Protein AF-A0A3N6RVX0-F1 (afdb_monomer_lite)

pLDDT: mean 86.29, std 15.51, range [36.69, 97.56]

Secondary structure (DSSP, 8-state):
---------PPPPEEEEEEETTTTEEEEEEESSHHHHHHT-S-TTPEEEEEEE-SS--EEEEEEEEETTS-EEEEEEEEEES-HHHHHHHHHHH-EEEEETTEEEEEEEEEEE----

Sequence (117 aa):
MANANSNTLAHPKFIWRFHSPRTNQRITIIASTEAEARSRLSNPAYLFSARIRITEGVYQVLAHLHLSGGEGCSFLLPDLFADHQQAEHLASAAAFNFSFLGHTGKVTCEVVEVCHA

InterPro domains:
  IPR061311 Bacteriophage P4, Ash protein, Icd-like domain [NF033153] (14-53)

Radius of gyration: 18.56 Å; chains: 1; bounding box: 58×31×49 Å

Structure (mmCIF, N/CA/C/O backbone):
data_AF-A0A3N6RVX0-F1
#
_entry.id   AF-A0A3N6RVX0-F1
#
loop_
_atom_site.group_PDB
_atom_site.id
_atom_site.type_symbol
_atom_site.label_atom_id
_atom_site.label_alt_id
_atom_site.label_comp_id
_atom_site.label_asym_id
_atom_site.label_entity_id
_atom_site.label_seq_id
_atom_site.pdbx_PDB_ins_code
_atom_site.Cartn_x
_atom_site.Cartn_y
_atom_site.Cartn_z
_atom_site.occupancy
_atom_site.B_iso_or_equiv
_atom_site.auth_seq_id
_atom_site.auth_comp_id
_atom_site.auth_asym_id
_atom_site.auth_atom_id
_atom_site.pdbx_PDB_model_num
ATOM 1 N N . MET A 1 1 ? -36.137 -18.862 27.370 1.00 37.00 1 MET A N 1
ATOM 2 C CA . MET A 1 1 ? -35.019 -19.644 26.804 1.00 37.00 1 MET A CA 1
ATOM 3 C C . MET A 1 1 ? -34.234 -18.716 25.903 1.00 37.00 1 MET A C 1
ATOM 5 O O . MET A 1 1 ? -34.796 -18.200 24.948 1.00 37.00 1 MET A O 1
ATOM 9 N N . ALA A 1 2 ? -33.004 -18.400 26.296 1.00 39.25 2 ALA A N 1
ATOM 10 C CA . ALA A 1 2 ? -32.101 -17.567 25.517 1.00 39.25 2 ALA A CA 1
ATOM 11 C C . ALA A 1 2 ? -31.550 -18.370 24.333 1.00 39.25 2 ALA A C 1
ATOM 13 O O . ALA A 1 2 ? -31.208 -19.537 24.512 1.00 39.25 2 ALA A O 1
ATOM 14 N N . ASN A 1 3 ? -31.386 -17.737 23.172 1.00 36.69 3 ASN A N 1
ATOM 15 C CA . ASN A 1 3 ? -30.168 -17.973 22.410 1.00 36.69 3 ASN A CA 1
ATOM 16 C C . ASN A 1 3 ? -29.762 -16.707 21.657 1.00 36.69 3 ASN A C 1
ATOM 18 O O . ASN A 1 3 ? -30.466 -16.214 20.777 1.00 36.69 3 ASN A O 1
ATOM 22 N N . ALA A 1 4 ? -28.646 -16.149 22.112 1.00 41.47 4 ALA A N 1
ATOM 23 C CA . ALA A 1 4 ? -28.030 -14.944 21.613 1.00 41.47 4 ALA A CA 1
ATOM 24 C C . ALA A 1 4 ? -27.275 -15.265 20.320 1.00 41.47 4 ALA A C 1
ATOM 26 O O . ALA A 1 4 ? -26.179 -15.811 20.367 1.00 41.47 4 ALA A O 1
ATOM 27 N N . ASN A 1 5 ? -27.817 -14.861 19.173 1.00 38.66 5 ASN A N 1
ATOM 28 C CA . ASN A 1 5 ? -27.002 -14.654 17.977 1.00 38.66 5 ASN A CA 1
ATOM 29 C C . ASN A 1 5 ? -26.512 -13.205 17.986 1.00 38.66 5 ASN A C 1
ATOM 31 O O . ASN A 1 5 ? -26.844 -12.399 17.118 1.00 38.66 5 ASN A O 1
ATOM 35 N N . SER A 1 6 ? -25.732 -12.859 19.011 1.00 42.12 6 SER A N 1
ATOM 36 C CA . SER A 1 6 ? -24.786 -11.752 18.918 1.00 42.12 6 SER A CA 1
ATOM 37 C C . SER A 1 6 ? -23.759 -12.169 17.879 1.00 42.12 6 SER A C 1
ATOM 39 O O . SER A 1 6 ? -22.754 -12.798 18.203 1.00 42.12 6 SER A O 1
ATOM 41 N N . ASN A 1 7 ? -24.088 -11.867 16.620 1.00 41.31 7 ASN A N 1
ATOM 42 C CA . ASN A 1 7 ? -23.158 -11.788 15.509 1.00 41.31 7 ASN A CA 1
ATOM 43 C C . ASN A 1 7 ? -21.904 -11.137 16.084 1.00 41.31 7 ASN A C 1
ATOM 45 O O . ASN A 1 7 ? -21.981 -9.999 16.553 1.00 41.31 7 ASN A O 1
ATOM 49 N N . THR A 1 8 ? -20.818 -11.900 16.193 1.00 42.25 8 THR A N 1
ATOM 50 C CA . THR A 1 8 ? -19.530 -11.419 16.681 1.00 42.25 8 THR A CA 1
ATOM 51 C C . THR A 1 8 ? -19.227 -10.163 15.893 1.00 42.25 8 THR A C 1
ATOM 53 O O . THR A 1 8 ? -18.905 -10.247 14.709 1.00 42.25 8 THR A O 1
ATOM 56 N N . LEU A 1 9 ? -19.442 -9.005 16.518 1.00 43.47 9 LEU A N 1
ATOM 57 C CA . LEU A 1 9 ? -19.173 -7.709 15.931 1.00 43.47 9 LEU A CA 1
ATOM 58 C C . LEU A 1 9 ? -17.655 -7.704 15.766 1.00 43.47 9 LEU A C 1
ATOM 60 O O . LEU A 1 9 ? -16.925 -7.429 16.720 1.00 43.47 9 LEU A O 1
ATOM 64 N N . ALA A 1 10 ? -17.176 -8.166 14.609 1.00 60.03 10 ALA A N 1
ATOM 65 C CA . ALA A 1 10 ? -15.773 -8.110 14.260 1.00 60.03 10 ALA A CA 1
ATOM 66 C C . ALA A 1 10 ? -15.389 -6.652 14.479 1.00 60.03 10 ALA A C 1
ATOM 68 O O . ALA A 1 10 ? -16.011 -5.753 13.906 1.00 60.03 10 ALA A O 1
ATOM 69 N N . HIS A 1 11 ? -14.486 -6.414 15.430 1.00 58.41 11 HIS A N 1
ATOM 70 C CA . HIS A 1 11 ? -14.110 -5.059 15.794 1.00 58.41 11 HIS A CA 1
ATOM 71 C C . HIS A 1 11 ? -13.735 -4.326 14.503 1.00 58.41 11 HIS A C 1
ATOM 73 O O . HIS A 1 11 ? -13.069 -4.929 13.653 1.00 58.41 11 HIS A O 1
ATOM 79 N N . PRO A 1 12 ? -14.191 -3.076 14.305 1.00 67.00 12 PRO A N 1
ATOM 80 C CA . PRO A 1 12 ? -13.887 -2.365 13.077 1.00 67.00 12 PRO A CA 1
ATOM 81 C C . PRO A 1 12 ? -12.366 -2.336 12.902 1.00 67.00 12 PRO A C 1
ATOM 83 O O . PRO A 1 12 ? -11.649 -1.835 13.769 1.00 67.00 12 PRO A O 1
ATOM 86 N N . LYS A 1 13 ? -11.875 -2.916 11.803 1.00 84.88 13 LYS A N 1
ATOM 87 C CA . LYS A 1 13 ? -10.459 -2.854 11.443 1.00 84.88 13 LYS A CA 1
ATOM 88 C C . LYS A 1 13 ? -10.177 -1.456 10.871 1.00 84.88 13 LYS A C 1
ATOM 90 O O . LYS A 1 13 ? -11.012 -0.853 10.190 1.00 84.88 13 LYS A O 1
ATOM 95 N N . PHE A 1 14 ? -8.997 -0.926 11.161 1.00 93.19 14 PHE A N 1
ATOM 96 C CA . PHE A 1 14 ? -8.527 0.354 10.639 1.00 93.19 14 PHE A CA 1
ATOM 97 C C . PHE A 1 14 ? -7.190 0.164 9.938 1.00 93.19 14 PHE A C 1
ATOM 99 O O . PHE A 1 14 ? -6.386 -0.668 10.359 1.00 93.19 14 PHE A O 1
ATOM 106 N N . ILE A 1 15 ? -6.927 0.996 8.934 1.00 94.25 15 ILE A N 1
ATOM 107 C CA . ILE A 1 15 ? -5.572 1.228 8.438 1.00 94.25 15 ILE A CA 1
ATOM 108 C C . ILE A 1 15 ? -4.944 2.294 9.340 1.00 94.25 15 ILE A C 1
ATOM 110 O O . ILE A 1 15 ? -5.377 3.452 9.373 1.00 94.25 15 ILE A O 1
ATOM 114 N N . TRP A 1 16 ? -3.924 1.893 10.087 1.00 94.94 16 TRP A N 1
ATOM 115 C CA . TRP A 1 16 ? -3.092 2.758 10.911 1.00 94.94 16 TRP A CA 1
ATOM 116 C C . TRP A 1 16 ? -1.853 3.144 10.124 1.00 94.94 16 TRP A C 1
ATOM 118 O O . TRP A 1 16 ? -1.029 2.291 9.797 1.00 94.94 16 TRP A O 1
ATOM 128 N N . ARG A 1 17 ? -1.717 4.432 9.816 1.00 94.88 17 ARG A N 1
ATOM 129 C CA . ARG A 1 17 ? -0.555 4.965 9.111 1.00 94.88 17 ARG A CA 1
ATOM 130 C C . ARG A 1 17 ? 0.401 5.605 10.098 1.00 94.88 17 ARG A C 1
ATOM 132 O O . ARG A 1 17 ? 0.014 6.495 10.862 1.00 94.88 17 ARG A O 1
ATOM 139 N N . PHE A 1 18 ? 1.662 5.215 10.002 1.00 94.31 18 PHE A N 1
ATOM 140 C CA . PHE A 1 18 ? 2.754 5.819 10.742 1.00 94.31 18 PHE A CA 1
ATOM 141 C C . PHE A 1 18 ? 3.832 6.345 9.799 1.00 94.31 18 PHE A C 1
ATOM 143 O O . PHE A 1 18 ? 3.985 5.877 8.671 1.00 94.31 18 PHE A O 1
ATOM 150 N N . HIS A 1 19 ? 4.593 7.322 10.274 1.00 92.62 19 HIS A N 1
ATOM 151 C CA . HIS A 1 19 ? 5.646 7.983 9.518 1.00 92.62 19 HIS A CA 1
ATOM 152 C C . HIS A 1 19 ? 6.939 8.030 10.337 1.00 92.62 19 HIS A C 1
ATOM 154 O O . HIS A 1 19 ? 6.942 8.417 11.506 1.00 92.62 19 HIS A O 1
ATOM 160 N N . SER A 1 20 ? 8.050 7.639 9.713 1.00 90.31 20 SER A N 1
ATOM 161 C CA . SER A 1 20 ? 9.391 7.826 10.262 1.00 90.31 20 SER A CA 1
ATOM 162 C C . SER A 1 20 ? 9.982 9.158 9.794 1.00 90.31 20 SER A C 1
ATOM 164 O O . SER A 1 20 ? 10.358 9.269 8.623 1.00 90.31 20 SER A O 1
ATOM 166 N N . PRO A 1 21 ? 10.142 10.157 10.682 1.00 85.50 21 PRO A N 1
ATOM 167 C CA . PRO A 1 21 ? 10.717 11.450 10.305 1.00 85.50 21 PRO A CA 1
ATOM 168 C C . PRO A 1 21 ? 12.192 11.339 9.896 1.00 85.50 21 PRO A C 1
ATOM 170 O O . PRO A 1 21 ? 12.698 12.185 9.171 1.00 85.50 21 PRO A O 1
ATOM 173 N N . ARG A 1 22 ? 12.890 10.279 10.329 1.00 86.12 22 ARG A N 1
ATOM 174 C CA . ARG A 1 22 ? 14.309 10.058 10.009 1.00 86.12 22 ARG A CA 1
ATOM 175 C C . ARG A 1 22 ? 14.547 9.552 8.590 1.00 86.12 22 ARG A C 1
ATOM 177 O O . ARG A 1 22 ? 15.566 9.872 8.001 1.00 86.12 22 ARG A O 1
ATOM 184 N N . THR A 1 23 ? 13.640 8.732 8.066 1.00 86.94 23 THR A N 1
ATOM 185 C CA . THR A 1 23 ? 13.812 8.061 6.759 1.00 86.94 23 THR A CA 1
ATOM 186 C C . THR A 1 23 ? 12.841 8.571 5.703 1.00 86.94 23 THR A C 1
ATOM 188 O O . THR A 1 23 ? 12.875 8.127 4.562 1.00 86.94 23 THR A O 1
ATOM 191 N N . ASN A 1 24 ? 11.936 9.466 6.094 1.00 85.31 24 ASN A N 1
ATOM 192 C CA . ASN A 1 24 ? 10.782 9.875 5.309 1.00 85.31 24 ASN A CA 1
ATOM 193 C C . ASN A 1 24 ? 9.864 8.722 4.850 1.00 85.31 24 ASN A C 1
ATOM 195 O O . ASN A 1 24 ? 9.038 8.895 3.958 1.00 85.31 24 ASN A O 1
ATOM 199 N N . GLN A 1 25 ? 9.985 7.541 5.465 1.00 86.75 25 GLN A N 1
ATOM 200 C CA . GLN A 1 25 ? 9.171 6.377 5.128 1.00 86.75 25 GLN A CA 1
ATOM 20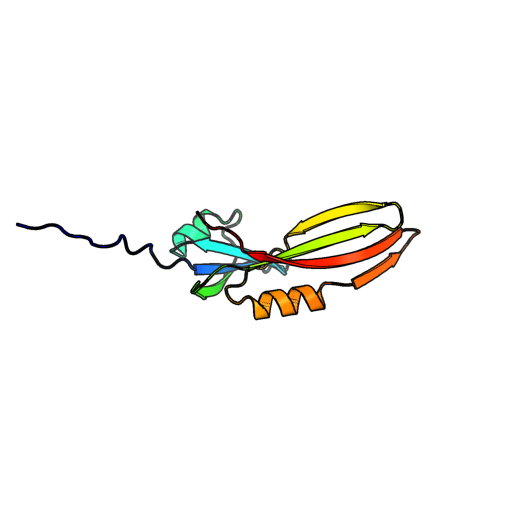1 C C . GLN A 1 25 ? 7.808 6.435 5.814 1.00 86.75 25 GLN A C 1
ATOM 203 O O . GLN A 1 25 ? 7.654 6.973 6.922 1.00 86.75 25 GLN A O 1
ATOM 208 N N . ARG A 1 26 ? 6.825 5.833 5.146 1.00 88.75 26 ARG A N 1
ATOM 209 C CA . ARG A 1 26 ? 5.485 5.573 5.666 1.00 88.75 26 ARG A CA 1
ATOM 210 C C . ARG A 1 26 ? 5.283 4.071 5.774 1.00 88.75 26 ARG A C 1
ATOM 212 O O . ARG A 1 26 ? 5.757 3.318 4.931 1.00 88.75 26 ARG A O 1
ATOM 219 N N . ILE A 1 27 ? 4.576 3.661 6.815 1.00 90.69 27 ILE A N 1
ATOM 220 C CA . ILE A 1 27 ? 4.138 2.282 7.005 1.00 90.69 27 ILE A CA 1
ATOM 221 C C . ILE A 1 27 ? 2.659 2.289 7.355 1.00 90.69 27 ILE A C 1
ATOM 223 O O . ILE A 1 27 ? 2.185 3.156 8.096 1.00 90.69 27 ILE A O 1
ATOM 227 N N . THR A 1 28 ? 1.931 1.330 6.805 1.00 92.19 28 THR A N 1
ATOM 228 C CA . THR A 1 28 ? 0.514 1.131 7.076 1.00 92.19 28 THR A CA 1
ATOM 229 C C . THR A 1 28 ? 0.307 -0.246 7.695 1.00 92.19 28 THR A C 1
ATOM 231 O O . THR A 1 28 ? 0.957 -1.217 7.316 1.00 92.19 28 THR A O 1
ATOM 234 N N . ILE A 1 29 ? -0.541 -0.322 8.720 1.00 91.56 29 ILE A N 1
ATOM 235 C CA . ILE A 1 29 ? -0.812 -1.553 9.469 1.00 91.56 29 ILE A CA 1
ATOM 236 C C . ILE A 1 29 ? -2.308 -1.676 9.683 1.00 91.56 29 ILE A C 1
ATOM 238 O O . ILE A 1 29 ? -2.960 -0.715 10.085 1.00 91.56 29 ILE A O 1
ATOM 242 N N . ILE A 1 30 ? -2.845 -2.874 9.473 1.00 92.00 30 ILE A N 1
ATOM 243 C CA . ILE A 1 30 ? -4.262 -3.143 9.702 1.00 92.00 30 ILE A CA 1
ATOM 244 C C . ILE A 1 30 ? -4.464 -3.805 11.044 1.00 92.00 30 ILE A C 1
ATOM 246 O O . ILE A 1 30 ? -3.948 -4.892 11.301 1.00 92.00 30 ILE A O 1
ATOM 250 N N . ALA A 1 31 ? -5.209 -3.118 11.898 1.00 91.88 31 ALA A N 1
ATOM 251 C CA . ALA A 1 31 ? -5.456 -3.524 13.269 1.00 91.88 31 ALA A CA 1
ATOM 252 C C . ALA A 1 31 ? -6.752 -2.895 13.784 1.00 91.88 31 ALA A C 1
ATOM 254 O O . ALA A 1 31 ? -7.194 -1.847 13.297 1.00 91.88 31 ALA A O 1
ATOM 255 N N . SER A 1 32 ? -7.342 -3.505 14.807 1.00 91.25 32 SER A N 1
ATOM 256 C CA . SER A 1 32 ? -8.567 -2.989 15.430 1.00 91.25 32 SER A CA 1
ATOM 257 C C . SER A 1 32 ? -8.273 -1.819 16.373 1.00 91.25 32 SER A C 1
ATOM 259 O O . SER A 1 32 ? -9.123 -0.960 16.597 1.00 91.25 32 SER A O 1
ATOM 261 N N . THR A 1 33 ? -7.056 -1.760 16.923 1.00 91.88 33 THR A N 1
ATOM 262 C CA . THR A 1 33 ? -6.634 -0.735 17.890 1.00 91.88 33 THR A CA 1
ATOM 263 C C . THR A 1 33 ? -5.252 -0.174 17.560 1.00 91.88 33 THR A C 1
ATOM 265 O O . THR A 1 33 ? -4.447 -0.831 16.902 1.00 91.88 33 THR A O 1
ATOM 268 N N . GLU A 1 34 ? -4.944 1.029 18.058 1.00 92.56 34 GLU A N 1
ATOM 269 C CA . GLU A 1 34 ? -3.607 1.617 17.889 1.00 92.56 34 GLU A CA 1
ATOM 270 C C . GLU A 1 34 ? -2.539 0.783 18.598 1.00 92.56 34 GLU A C 1
ATOM 272 O O . GLU A 1 34 ? -1.445 0.614 18.073 1.00 92.56 34 GLU A O 1
ATOM 277 N N . ALA A 1 35 ? -2.852 0.245 19.780 1.00 92.50 35 ALA A N 1
ATOM 278 C CA . ALA A 1 35 ? -1.924 -0.578 20.550 1.00 92.50 35 ALA A CA 1
ATOM 279 C C . ALA A 1 35 ? -1.517 -1.838 19.772 1.00 92.50 35 ALA A C 1
ATOM 281 O O . ALA A 1 35 ? -0.334 -2.162 19.691 1.00 92.50 35 ALA A O 1
ATOM 282 N N . GLU A 1 36 ? -2.487 -2.499 19.137 1.00 93.06 36 GLU A N 1
ATOM 283 C CA . GLU A 1 36 ? -2.238 -3.631 18.243 1.00 93.06 36 GLU A CA 1
ATOM 284 C C . GLU A 1 36 ? -1.459 -3.209 16.987 1.00 93.06 36 GLU A C 1
ATOM 286 O O . GLU A 1 36 ? -0.553 -3.915 16.552 1.00 93.06 36 GLU A O 1
ATOM 291 N N . ALA A 1 37 ? -1.757 -2.044 16.407 1.00 92.56 37 ALA A N 1
ATOM 292 C CA . ALA A 1 37 ? -0.981 -1.540 15.277 1.00 92.56 37 ALA A CA 1
ATOM 293 C C . ALA A 1 37 ? 0.482 -1.273 15.668 1.00 92.56 37 ALA A C 1
ATOM 295 O O . ALA A 1 37 ? 1.403 -1.632 14.936 1.00 92.56 37 ALA A O 1
ATOM 296 N N . ARG A 1 38 ? 0.705 -0.682 16.847 1.00 93.19 38 ARG A N 1
ATOM 297 C CA . ARG A 1 38 ? 2.036 -0.365 17.373 1.00 93.19 38 ARG A CA 1
ATOM 298 C C . ARG A 1 38 ? 2.836 -1.599 17.756 1.00 93.19 38 ARG A C 1
ATOM 300 O O . ARG A 1 38 ? 4.047 -1.575 17.571 1.00 93.19 38 ARG A O 1
ATOM 307 N N . SER A 1 39 ? 2.205 -2.669 18.240 1.00 92.56 39 SER A N 1
ATOM 308 C CA . SER A 1 39 ? 2.921 -3.916 18.551 1.00 92.56 39 SER A CA 1
ATOM 309 C C . SER A 1 39 ? 3.505 -4.591 17.306 1.00 92.56 39 SER A C 1
ATOM 311 O O . SER A 1 39 ? 4.464 -5.351 17.416 1.00 92.56 39 SER A O 1
ATOM 313 N N . ARG A 1 40 ? 2.963 -4.284 16.120 1.00 90.75 40 ARG A N 1
ATOM 314 C CA . ARG A 1 40 ? 3.461 -4.757 14.821 1.00 90.75 40 ARG A CA 1
ATOM 315 C C . ARG A 1 40 ? 4.502 -3.823 14.188 1.00 90.75 40 ARG A C 1
ATOM 317 O O . ARG A 1 40 ? 5.083 -4.176 13.164 1.00 90.75 40 ARG A O 1
ATOM 324 N N . LEU A 1 41 ? 4.758 -2.644 14.766 1.00 88.62 41 LEU A N 1
ATOM 325 C CA . LEU A 1 41 ? 5.835 -1.766 14.308 1.00 88.62 41 LEU A CA 1
ATOM 326 C C . LEU A 1 41 ? 7.182 -2.312 14.781 1.00 88.62 41 LEU A C 1
ATOM 328 O O . LEU A 1 41 ? 7.416 -2.474 15.974 1.00 88.62 41 LEU A O 1
ATOM 332 N N . SER A 1 42 ? 8.113 -2.494 13.848 1.00 83.38 42 SER A N 1
ATOM 333 C CA . SER A 1 42 ? 9.501 -2.844 14.173 1.00 83.38 42 SER A CA 1
ATOM 334 C C . SER A 1 42 ? 10.242 -1.721 14.905 1.00 83.38 42 SER A C 1
ATOM 336 O O . SER A 1 42 ? 11.209 -1.974 15.618 1.00 83.38 42 SER A O 1
ATOM 338 N N . ASN A 1 43 ? 9.800 -0.471 14.737 1.00 84.00 43 ASN A N 1
ATOM 339 C CA . ASN A 1 43 ? 10.411 0.696 15.355 1.00 84.00 43 ASN A CA 1
ATOM 340 C C . ASN A 1 43 ? 9.348 1.572 16.046 1.00 84.00 43 ASN A C 1
ATOM 342 O O . ASN A 1 43 ? 8.525 2.187 15.361 1.00 84.00 43 ASN A O 1
ATOM 346 N N . PRO A 1 44 ? 9.393 1.709 17.383 1.00 81.69 44 PRO A N 1
ATOM 347 C CA . PRO A 1 44 ? 8.403 2.475 18.137 1.00 81.69 44 PRO A CA 1
ATOM 348 C C . PRO A 1 44 ? 8.512 3.993 17.928 1.00 81.69 44 PRO A C 1
ATOM 350 O O . PRO A 1 44 ? 7.583 4.718 18.270 1.00 81.69 44 PRO A O 1
ATOM 353 N N . ALA A 1 45 ? 9.613 4.491 17.349 1.00 87.31 45 ALA A N 1
ATOM 354 C CA . ALA A 1 45 ? 9.810 5.916 17.071 1.00 87.31 45 ALA A CA 1
ATOM 355 C C . ALA A 1 45 ? 9.005 6.427 15.861 1.00 87.31 45 ALA A C 1
ATOM 357 O O . ALA A 1 45 ? 9.067 7.614 15.539 1.00 87.31 45 ALA A O 1
ATOM 358 N N . TYR A 1 46 ? 8.285 5.545 15.166 1.00 91.81 46 TYR A N 1
ATOM 359 C CA . TYR A 1 46 ? 7.344 5.936 14.128 1.00 91.81 46 TYR A CA 1
ATOM 360 C C . TYR A 1 46 ? 6.199 6.759 14.734 1.00 91.81 46 TYR A C 1
ATOM 362 O O . TYR A 1 46 ? 5.532 6.354 15.693 1.00 91.81 46 TYR A O 1
ATOM 370 N N . LEU A 1 47 ? 5.971 7.934 14.156 1.00 93.38 47 LEU A N 1
ATOM 371 C CA . LEU A 1 47 ? 4.938 8.857 14.598 1.00 93.38 47 LEU A CA 1
ATOM 372 C C . LEU A 1 47 ? 3.606 8.472 13.969 1.00 93.38 47 LEU A C 1
ATOM 374 O O . LEU A 1 47 ? 3.541 8.133 12.786 1.00 93.38 47 LEU A O 1
ATOM 378 N N . PHE A 1 48 ? 2.538 8.535 14.759 1.00 94.38 48 PHE A N 1
ATOM 379 C CA . PHE A 1 48 ? 1.189 8.371 14.235 1.00 94.38 48 PHE A CA 1
ATOM 380 C C . PHE A 1 48 ? 0.906 9.470 13.204 1.00 94.38 48 PHE A C 1
ATOM 382 O O . PHE A 1 48 ? 1.176 10.643 13.453 1.00 94.38 48 PHE A O 1
ATOM 389 N N . SER A 1 49 ? 0.378 9.077 12.046 1.00 92.94 49 SER A N 1
ATOM 390 C CA . SER A 1 49 ? 0.052 9.995 10.954 1.00 92.94 49 SER A CA 1
ATOM 391 C C . SER A 1 49 ? -1.445 10.031 10.671 1.00 92.94 49 SER A C 1
ATOM 393 O O . SER A 1 49 ? -1.997 11.113 10.492 1.00 92.94 49 SER A O 1
ATOM 395 N N . ALA A 1 50 ? -2.103 8.872 10.588 1.00 94.19 50 ALA A N 1
ATOM 396 C CA . ALA A 1 50 ? -3.532 8.808 10.301 1.00 94.19 50 ALA A CA 1
ATOM 397 C C . ALA A 1 50 ? -4.155 7.481 10.742 1.00 94.19 50 ALA A C 1
ATOM 399 O O . ALA A 1 50 ? -3.488 6.448 10.800 1.00 94.19 50 ALA A O 1
ATOM 400 N N . ARG A 1 51 ? -5.469 7.521 10.980 1.00 95.38 51 ARG A N 1
ATOM 401 C CA . ARG A 1 51 ? -6.327 6.353 11.195 1.00 95.38 51 ARG A CA 1
ATOM 402 C C . ARG A 1 51 ? -7.469 6.403 10.190 1.00 95.38 51 ARG A C 1
ATOM 404 O O . ARG A 1 51 ? -8.258 7.346 10.218 1.00 95.38 51 ARG A O 1
ATOM 411 N N . ILE A 1 52 ? -7.571 5.385 9.347 1.00 94.06 52 ILE A N 1
ATOM 412 C CA . ILE A 1 52 ? -8.570 5.307 8.278 1.00 94.06 52 ILE A CA 1
A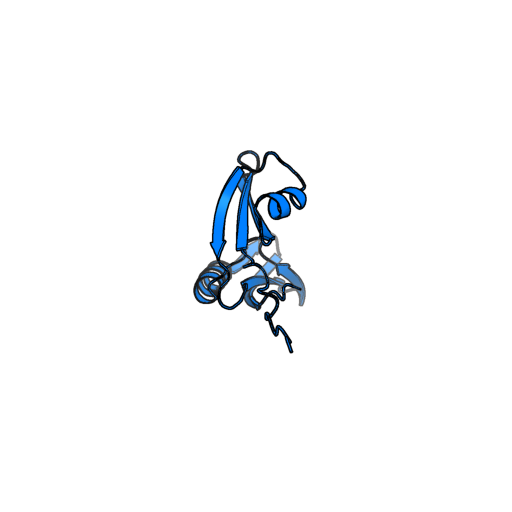TOM 413 C C . ILE A 1 52 ? -9.466 4.105 8.559 1.00 94.06 52 ILE A C 1
ATOM 415 O O . ILE A 1 52 ? -8.978 3.003 8.809 1.00 94.06 52 ILE A O 1
ATOM 419 N N . ARG A 1 53 ? -10.782 4.324 8.576 1.00 92.31 53 ARG A N 1
ATOM 420 C CA . ARG A 1 53 ? -11.760 3.258 8.808 1.00 92.31 53 ARG A CA 1
ATOM 421 C C . ARG A 1 53 ? -11.909 2.421 7.542 1.00 92.31 53 ARG A C 1
ATOM 423 O O . ARG A 1 53 ? -12.103 2.986 6.474 1.00 92.31 53 ARG A O 1
ATOM 430 N N . ILE A 1 54 ? -11.856 1.101 7.690 1.00 90.25 54 ILE A N 1
ATOM 431 C CA . ILE A 1 54 ? -12.140 0.164 6.602 1.00 90.25 54 ILE A CA 1
ATOM 432 C C . ILE A 1 54 ? -13.656 -0.050 6.559 1.00 90.25 54 ILE A C 1
ATOM 434 O O . ILE A 1 54 ? -14.266 -0.335 7.595 1.00 90.25 54 ILE A O 1
ATOM 438 N N . THR A 1 55 ? -14.267 0.147 5.391 1.00 82.25 55 THR A N 1
ATOM 439 C CA . THR A 1 55 ? -15.724 0.020 5.195 1.00 82.25 55 THR A CA 1
ATO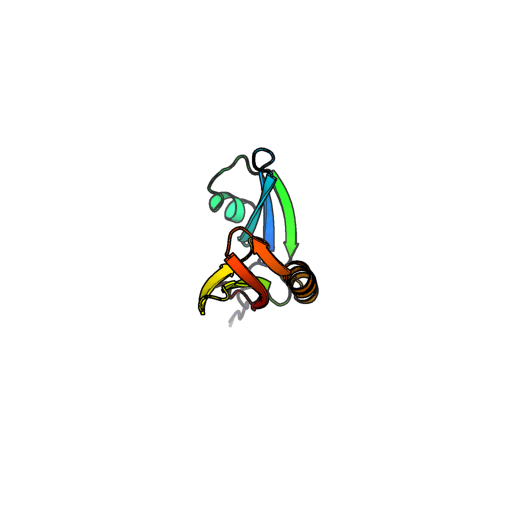M 440 C C . THR A 1 55 ? -16.101 -1.122 4.264 1.00 82.25 55 THR A C 1
ATOM 442 O O . THR A 1 55 ? -17.051 -1.833 4.569 1.00 82.25 55 THR A O 1
ATOM 445 N N . GLU A 1 56 ? -15.364 -1.304 3.170 1.00 82.88 56 GLU A N 1
ATOM 446 C CA . GLU A 1 56 ? -15.664 -2.311 2.143 1.00 82.88 56 GLU A CA 1
ATOM 447 C C . GLU A 1 56 ? -14.509 -3.295 2.002 1.00 82.88 56 GLU A C 1
ATOM 449 O O . GLU A 1 56 ? -14.668 -4.478 2.284 1.00 82.88 56 GLU A O 1
ATOM 454 N N . GLY A 1 57 ? -13.328 -2.778 1.674 1.00 88.94 57 GLY A N 1
ATOM 455 C CA . GLY A 1 57 ? -12.123 -3.567 1.487 1.00 88.94 57 GLY A CA 1
ATOM 456 C C . GLY A 1 57 ? -10.877 -2.742 1.756 1.00 88.94 57 GLY A C 1
ATOM 457 O O . GLY A 1 57 ? -10.936 -1.576 2.167 1.00 88.94 57 GLY A O 1
ATOM 458 N N . VAL A 1 58 ? -9.735 -3.374 1.537 1.00 92.75 58 VAL A N 1
ATOM 459 C CA . VAL A 1 58 ? -8.437 -2.713 1.570 1.00 92.75 58 VAL A CA 1
ATOM 460 C C . VAL A 1 58 ? -7.754 -2.979 0.255 1.00 92.75 58 VAL A C 1
ATOM 462 O O . VAL A 1 58 ? -7.673 -4.117 -0.189 1.00 92.75 58 VAL A O 1
ATOM 465 N N . TYR A 1 59 ? -7.219 -1.926 -0.329 1.00 94.62 59 TYR A N 1
ATO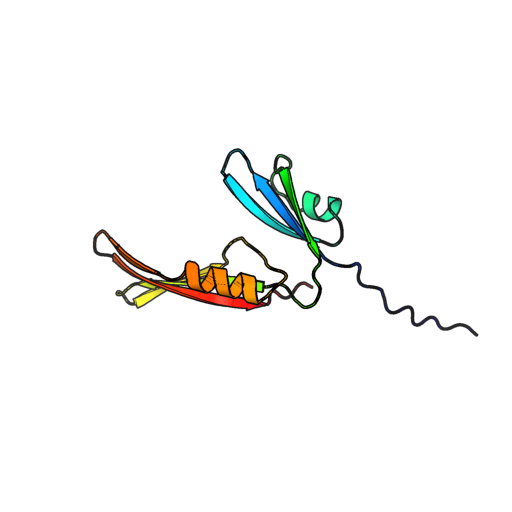M 466 C CA . TYR A 1 59 ? -6.607 -1.952 -1.636 1.00 94.62 59 TYR A CA 1
ATOM 467 C C . TYR A 1 59 ? -5.141 -1.564 -1.527 1.00 94.62 59 TYR A C 1
ATOM 469 O O . TYR A 1 59 ? -4.765 -0.684 -0.745 1.00 94.62 59 TYR A O 1
ATOM 477 N N . GLN A 1 60 ? -4.312 -2.225 -2.319 1.00 95.19 60 GLN A N 1
ATOM 478 C CA . GLN A 1 60 ? -2.886 -1.959 -2.427 1.00 95.19 60 GLN A CA 1
ATOM 479 C C . GLN A 1 60 ? -2.498 -1.935 -3.898 1.00 95.19 60 GLN A C 1
ATOM 481 O O . GLN A 1 60 ? -3.119 -2.598 -4.724 1.00 95.19 60 GLN A O 1
ATOM 486 N N . VAL A 1 61 ? -1.465 -1.170 -4.232 1.00 96.56 61 VAL A N 1
ATOM 487 C CA . VAL A 1 61 ? -0.951 -1.120 -5.601 1.00 96.56 61 VAL A CA 1
ATOM 488 C C . VAL A 1 61 ? 0.151 -2.161 -5.761 1.00 96.56 61 VAL A C 1
ATOM 490 O O . VAL A 1 61 ? 1.152 -2.121 -5.039 1.00 96.56 61 VAL A O 1
ATOM 493 N N . LEU A 1 62 ? -0.020 -3.068 -6.718 1.00 96.69 62 LEU A N 1
ATOM 494 C CA . LEU A 1 62 ? 1.010 -3.989 -7.181 1.00 96.69 62 LEU A CA 1
ATOM 495 C C . LEU A 1 62 ? 1.700 -3.378 -8.402 1.00 96.69 62 LEU A C 1
ATOM 497 O O . LEU A 1 62 ? 1.061 -3.068 -9.404 1.00 96.69 62 LEU A O 1
ATOM 501 N N . ALA A 1 63 ? 3.011 -3.174 -8.311 1.00 97.25 63 ALA A N 1
ATOM 502 C CA . ALA A 1 63 ? 3.825 -2.697 -9.417 1.00 97.25 63 ALA A CA 1
ATOM 503 C C . ALA A 1 63 ? 4.524 -3.876 -10.096 1.00 97.25 63 ALA A C 1
ATOM 505 O O . ALA A 1 63 ? 5.118 -4.721 -9.427 1.00 97.25 63 ALA A O 1
ATOM 506 N N . HIS A 1 64 ? 4.497 -3.893 -11.423 1.00 96.81 64 HIS A N 1
ATOM 507 C CA . HIS A 1 64 ? 5.180 -4.860 -12.270 1.00 96.81 64 HIS A CA 1
ATOM 508 C C . HIS A 1 64 ? 6.266 -4.150 -13.068 1.00 96.81 64 HIS A C 1
ATOM 510 O O . HIS A 1 64 ? 5.984 -3.292 -13.907 1.00 96.81 64 HIS A O 1
ATOM 516 N N . LEU A 1 65 ? 7.510 -4.530 -12.814 1.00 95.75 65 LEU A N 1
ATOM 517 C CA . LEU A 1 65 ? 8.668 -4.127 -13.589 1.00 95.75 65 LEU A CA 1
ATOM 518 C C . LEU A 1 65 ? 8.840 -5.082 -14.767 1.00 95.75 65 LEU A C 1
ATOM 520 O O . LEU A 1 65 ? 9.010 -6.283 -14.569 1.00 95.75 65 LEU A O 1
ATOM 524 N N . HIS A 1 66 ? 8.866 -4.531 -15.975 1.00 94.50 66 HIS A N 1
ATOM 525 C CA . HIS A 1 66 ? 9.134 -5.258 -17.211 1.00 94.50 66 HIS A CA 1
ATOM 526 C C . HIS A 1 66 ? 10.395 -4.690 -17.851 1.00 94.50 66 HIS A C 1
ATOM 528 O O . HIS A 1 66 ? 10.403 -3.526 -18.258 1.00 94.50 66 HIS A O 1
ATOM 534 N N . LEU A 1 67 ? 11.452 -5.491 -17.953 1.00 93.00 67 LEU A N 1
ATOM 535 C CA . LEU A 1 67 ? 12.664 -5.132 -18.685 1.00 93.00 67 LEU A CA 1
ATOM 536 C C . LEU A 1 67 ? 12.539 -5.594 -20.138 1.00 93.00 67 LEU A C 1
ATOM 538 O O . LEU A 1 67 ? 12.024 -6.675 -20.420 1.00 93.00 67 LEU A O 1
ATOM 542 N N . SER A 1 68 ? 13.078 -4.817 -21.076 1.00 86.94 68 SER A N 1
ATOM 543 C CA . SER A 1 68 ? 13.073 -5.171 -22.505 1.00 86.94 68 SER A CA 1
ATOM 544 C C . SER A 1 68 ? 13.837 -6.466 -22.816 1.00 86.94 68 SER A C 1
ATOM 546 O O . SER A 1 68 ? 13.615 -7.068 -23.861 1.00 86.94 68 SER A O 1
ATOM 548 N N . GLY A 1 69 ? 14.716 -6.910 -21.909 1.00 85.06 69 GLY A N 1
ATOM 549 C CA . GLY A 1 69 ? 15.400 -8.206 -21.982 1.00 85.06 69 GLY A CA 1
ATOM 550 C C . GLY A 1 69 ? 14.527 -9.414 -21.614 1.00 85.06 69 GLY A C 1
ATOM 551 O O . GLY A 1 69 ? 15.017 -10.536 -21.658 1.00 85.06 69 GLY A O 1
ATOM 552 N N . GLY A 1 70 ? 13.257 -9.205 -21.246 1.00 84.25 70 GLY A N 1
ATOM 553 C CA . GLY A 1 70 ? 12.302 -10.263 -20.893 1.00 84.25 70 GLY A CA 1
ATOM 554 C C . GLY A 1 70 ? 12.259 -10.618 -19.404 1.00 84.25 70 GLY A C 1
ATOM 555 O O . GLY A 1 70 ? 11.346 -11.316 -18.973 1.00 84.25 70 GLY A O 1
ATOM 556 N N . GLU A 1 71 ? 13.202 -10.118 -18.605 1.00 89.06 71 GLU A N 1
ATOM 557 C CA . GLU A 1 71 ? 13.161 -10.232 -17.147 1.00 89.06 71 GLU A CA 1
ATOM 558 C C . GLU A 1 71 ? 12.142 -9.261 -16.537 1.00 89.06 71 GLU A C 1
ATOM 560 O O . GLU A 1 71 ? 11.871 -8.179 -17.064 1.00 89.06 71 GLU A O 1
ATOM 565 N N . GLY A 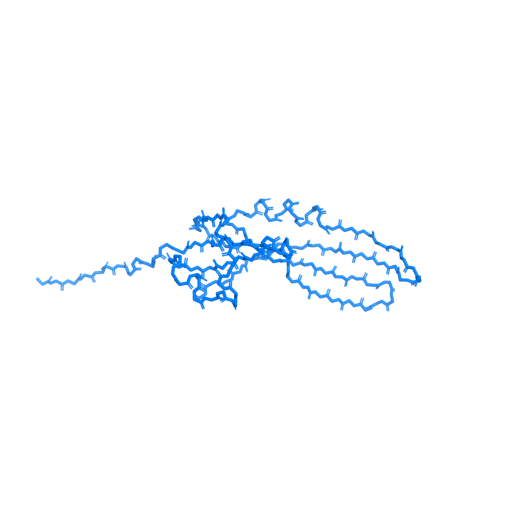1 72 ? 11.594 -9.626 -15.383 1.00 90.69 72 GLY A N 1
ATOM 566 C CA . GLY A 1 72 ? 10.659 -8.776 -14.666 1.00 90.69 72 GLY A CA 1
ATOM 567 C C . GLY A 1 72 ? 10.473 -9.207 -13.224 1.00 90.69 72 GLY A C 1
ATOM 568 O O . GLY A 1 72 ? 10.823 -10.319 -12.829 1.00 90.69 72 GLY A O 1
ATOM 569 N N . CYS A 1 73 ? 9.919 -8.307 -12.424 1.00 94.06 73 CYS A N 1
ATOM 570 C CA . CYS A 1 73 ? 9.559 -8.590 -11.043 1.00 94.06 73 CYS A CA 1
ATOM 571 C C . CYS A 1 73 ? 8.298 -7.822 -10.661 1.00 94.06 73 CYS A C 1
ATOM 573 O O . CYS A 1 73 ? 7.937 -6.837 -11.300 1.00 94.06 73 CYS A O 1
ATOM 575 N N . SER A 1 74 ? 7.601 -8.295 -9.633 1.00 95.88 74 SER A N 1
ATOM 576 C CA . SER A 1 74 ? 6.420 -7.618 -9.101 1.00 95.88 74 SER A CA 1
ATOM 577 C C . SER A 1 74 ? 6.605 -7.352 -7.616 1.00 95.88 74 SER A C 1
ATOM 579 O O . SER A 1 74 ? 7.169 -8.187 -6.907 1.00 95.88 74 SER A O 1
ATOM 581 N N . PHE A 1 75 ? 6.162 -6.192 -7.147 1.00 93.94 75 PHE A N 1
ATOM 582 C CA . PHE A 1 75 ? 6.275 -5.798 -5.746 1.00 93.94 75 PHE A CA 1
ATOM 583 C C . PHE A 1 75 ? 5.130 -4.871 -5.341 1.00 93.94 75 PHE A C 1
ATOM 585 O O . PHE A 1 75 ? 4.650 -4.060 -6.130 1.00 93.94 75 PHE A O 1
ATOM 592 N N . LEU A 1 76 ? 4.688 -4.998 -4.092 1.00 93.62 76 LEU A N 1
ATOM 593 C CA . LEU A 1 76 ? 3.621 -4.172 -3.538 1.00 93.62 76 LEU A CA 1
ATOM 594 C C . LEU A 1 76 ? 4.175 -2.825 -3.075 1.00 93.62 76 LEU A C 1
ATOM 596 O O . LEU A 1 76 ? 5.197 -2.763 -2.385 1.00 93.62 76 LEU A O 1
ATOM 600 N N . LEU A 1 77 ? 3.478 -1.745 -3.419 1.00 91.69 77 LEU A N 1
ATOM 601 C CA . LEU A 1 77 ? 3.752 -0.427 -2.858 1.00 91.69 77 LEU A CA 1
ATOM 602 C C . LEU A 1 77 ? 3.302 -0.376 -1.387 1.00 91.69 77 LEU A C 1
ATOM 604 O O . LEU A 1 77 ? 2.331 -1.032 -1.021 1.00 91.69 77 LEU A O 1
ATOM 608 N N . PRO A 1 78 ? 3.978 0.392 -0.517 1.00 87.31 78 PRO A N 1
ATOM 609 C CA . PRO A 1 78 ? 3.773 0.324 0.937 1.00 87.31 78 PRO A CA 1
ATOM 610 C C . PRO A 1 78 ? 2.449 0.931 1.435 1.00 87.31 78 PRO A C 1
ATOM 612 O O . PRO A 1 78 ? 2.077 0.735 2.596 1.00 87.31 78 PRO A O 1
ATOM 615 N N . ASP A 1 79 ? 1.763 1.710 0.599 1.00 89.88 79 ASP A N 1
ATOM 616 C CA . ASP A 1 79 ? 0.523 2.385 0.967 1.00 89.88 79 ASP A CA 1
ATOM 617 C C . ASP A 1 79 ? -0.691 1.460 0.797 1.00 89.88 79 ASP A C 1
ATOM 619 O O . ASP A 1 79 ? -0.878 0.829 -0.243 1.00 89.88 79 ASP A O 1
ATOM 623 N N . LEU A 1 80 ? -1.530 1.422 1.833 1.00 93.38 80 LEU A N 1
ATOM 624 C CA . LEU A 1 80 ? -2.827 0.752 1.844 1.00 93.38 80 LEU A CA 1
ATOM 625 C C . LEU A 1 80 ? -3.952 1.787 1.816 1.00 93.38 80 LEU A C 1
ATOM 627 O O . LEU A 1 80 ? -3.880 2.819 2.494 1.00 93.38 80 LEU A O 1
ATOM 631 N N . PHE A 1 81 ? -5.018 1.468 1.090 1.00 92.88 81 PHE A N 1
ATOM 632 C CA . PHE A 1 81 ? -6.165 2.340 0.867 1.00 92.88 81 PHE A CA 1
ATOM 633 C C . PHE A 1 81 ? -7.451 1.649 1.305 1.00 92.88 81 PHE A C 1
ATOM 635 O O . PHE A 1 81 ? -7.635 0.466 1.060 1.00 92.88 81 PHE A O 1
ATOM 642 N N . ALA A 1 82 ? -8.361 2.393 1.930 1.00 92.31 82 ALA A N 1
ATOM 643 C CA . ALA A 1 82 ? -9.728 1.920 2.176 1.00 92.31 82 ALA A CA 1
ATOM 644 C C . ALA A 1 82 ? -10.682 2.259 1.012 1.00 92.31 82 ALA A C 1
ATOM 646 O O . ALA A 1 82 ? -11.842 1.867 1.030 1.00 92.31 82 ALA A O 1
ATOM 647 N N . ASP A 1 83 ? -10.194 3.015 0.025 1.00 92.38 83 ASP A N 1
ATOM 648 C CA . ASP A 1 83 ? -10.932 3.503 -1.137 1.00 92.38 83 ASP A CA 1
ATOM 649 C C . ASP A 1 83 ? -10.215 3.032 -2.406 1.00 92.38 83 ASP A C 1
ATOM 651 O O . ASP A 1 83 ? -9.053 3.383 -2.642 1.00 92.38 83 ASP A O 1
ATOM 655 N N . HIS A 1 84 ? -10.912 2.230 -3.211 1.00 93.94 84 HIS A N 1
ATOM 656 C CA . HIS A 1 84 ? -10.388 1.674 -4.455 1.00 93.94 84 HIS A CA 1
ATOM 657 C C . HIS A 1 84 ? -9.971 2.778 -5.435 1.00 93.94 84 HIS A C 1
ATOM 659 O O . HIS A 1 84 ? -8.926 2.681 -6.075 1.00 93.94 84 HIS A O 1
ATOM 665 N N . GLN A 1 85 ? -10.735 3.872 -5.522 1.00 94.94 85 GLN A N 1
ATOM 666 C CA . GLN A 1 85 ? -10.457 4.958 -6.461 1.00 94.94 85 GLN A CA 1
ATOM 667 C C . GLN A 1 85 ? -9.153 5.692 -6.112 1.00 94.94 85 GLN A C 1
ATOM 669 O O . GLN A 1 85 ? -8.427 6.133 -7.005 1.00 94.94 85 GLN A O 1
ATOM 674 N N . GLN A 1 86 ? -8.819 5.804 -4.823 1.00 93.62 86 GLN A N 1
ATOM 675 C CA . GLN A 1 86 ? -7.537 6.375 -4.397 1.00 93.62 86 GLN A CA 1
ATOM 676 C C . GLN A 1 86 ? -6.358 5.468 -4.760 1.00 93.62 86 GLN A C 1
ATOM 678 O O . GLN A 1 86 ? -5.322 5.974 -5.197 1.00 93.62 86 GLN A O 1
ATOM 683 N N . ALA A 1 87 ? -6.518 4.147 -4.625 1.00 94.75 87 ALA A N 1
ATOM 684 C CA . ALA A 1 87 ? -5.504 3.191 -5.062 1.00 94.75 87 ALA A CA 1
ATOM 685 C C . ALA A 1 87 ? -5.296 3.253 -6.586 1.00 94.75 87 ALA A C 1
ATOM 687 O O . ALA A 1 87 ? -4.154 3.308 -7.037 1.00 94.75 87 ALA A O 1
ATOM 688 N N . GLU A 1 88 ? -6.377 3.348 -7.367 1.00 96.44 88 GLU A N 1
ATOM 689 C CA . GLU A 1 88 ? -6.323 3.485 -8.832 1.00 96.44 88 GLU A CA 1
ATOM 690 C C . GLU A 1 88 ? -5.617 4.768 -9.278 1.00 96.44 88 GLU A C 1
ATOM 692 O O . GLU A 1 88 ? -4.811 4.769 -10.214 1.00 96.44 88 GLU A O 1
ATOM 697 N N . HIS A 1 89 ? -5.875 5.875 -8.577 1.00 96.56 89 HIS A N 1
ATOM 698 C CA . HIS A 1 89 ? -5.194 7.136 -8.850 1.00 96.56 89 HIS A CA 1
ATOM 699 C C . HIS A 1 89 ? -3.681 7.008 -8.629 1.00 96.56 89 HIS A C 1
ATOM 701 O O . HIS A 1 89 ? -2.895 7.475 -9.456 1.00 96.56 89 HIS A O 1
ATOM 707 N N . LEU A 1 90 ? -3.261 6.348 -7.542 1.00 94.62 90 LEU A N 1
ATOM 708 C CA . LEU A 1 90 ? -1.845 6.080 -7.301 1.00 94.62 90 LEU A CA 1
ATOM 709 C C . LEU A 1 90 ? -1.264 5.134 -8.360 1.00 94.62 90 LEU A C 1
ATOM 711 O O . LEU A 1 9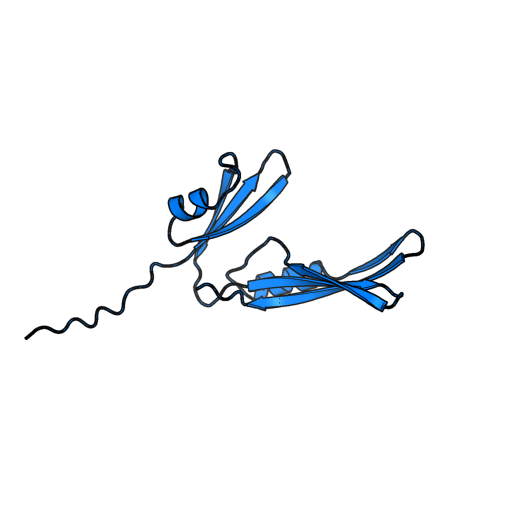0 ? -0.192 5.426 -8.883 1.00 94.62 90 LEU A O 1
ATOM 715 N N . ALA A 1 91 ? -1.949 4.037 -8.692 1.00 96.00 91 ALA A N 1
ATOM 716 C CA . ALA A 1 91 ? -1.496 3.078 -9.699 1.00 96.00 91 ALA A CA 1
ATOM 717 C C . ALA A 1 91 ? -1.256 3.762 -11.054 1.00 96.00 91 ALA A C 1
ATOM 719 O O . ALA A 1 91 ? -0.201 3.592 -11.666 1.00 96.00 91 ALA A O 1
ATOM 720 N N . SER A 1 92 ? -2.188 4.621 -11.469 1.00 94.88 92 SER A N 1
ATOM 721 C CA . SER A 1 92 ? -2.075 5.407 -12.700 1.00 94.88 92 SER A CA 1
ATOM 722 C C . SER A 1 92 ? -0.892 6.379 -12.670 1.00 94.88 92 SER A C 1
ATOM 724 O O . SER A 1 92 ? -0.195 6.531 -13.670 1.00 94.88 92 SER A O 1
ATOM 726 N N . ALA A 1 93 ? -0.639 7.027 -11.528 1.00 94.62 93 ALA A N 1
ATOM 727 C CA . ALA A 1 93 ? 0.473 7.965 -11.366 1.00 94.62 93 ALA A CA 1
ATOM 728 C C . ALA A 1 93 ? 1.846 7.279 -11.229 1.00 94.62 93 ALA A C 1
ATOM 730 O O . ALA A 1 93 ? 2.872 7.892 -11.524 1.00 94.62 93 ALA A O 1
ATOM 731 N N . ALA A 1 94 ? 1.875 6.031 -10.758 1.00 93.19 94 ALA A N 1
ATOM 732 C CA . ALA A 1 94 ? 3.093 5.264 -10.509 1.00 93.19 94 ALA A CA 1
ATOM 733 C C . ALA A 1 94 ? 3.571 4.450 -11.723 1.00 93.19 94 ALA A C 1
ATOM 735 O O . ALA A 1 94 ? 4.694 3.948 -11.704 1.00 93.19 94 ALA A O 1
ATOM 736 N N . ALA A 1 95 ? 2.755 4.315 -12.771 1.00 94.00 95 ALA A N 1
ATOM 737 C CA . ALA A 1 95 ? 3.152 3.661 -14.012 1.00 94.00 95 ALA A CA 1
ATOM 738 C C . ALA A 1 95 ? 4.021 4.594 -14.873 1.00 94.00 95 ALA A C 1
ATOM 740 O O . ALA A 1 95 ? 3.658 5.740 -15.140 1.00 94.00 95 ALA A O 1
ATOM 741 N N . PHE A 1 96 ? 5.172 4.110 -15.342 1.00 95.19 96 PHE A N 1
ATOM 742 C CA . PHE A 1 96 ? 6.080 4.896 -16.182 1.00 95.19 96 PHE A CA 1
ATOM 743 C C . PHE A 1 96 ? 6.983 4.013 -17.045 1.00 95.19 96 PHE A C 1
ATOM 745 O O . PHE A 1 96 ? 7.269 2.865 -16.716 1.00 95.19 96 PHE A O 1
ATOM 752 N N . ASN A 1 97 ? 7.492 4.578 -18.139 1.00 95.38 97 ASN A N 1
ATOM 753 C CA . ASN A 1 97 ? 8.565 3.974 -18.929 1.00 95.38 97 ASN A CA 1
ATOM 754 C C . ASN A 1 97 ? 9.915 4.526 -18.471 1.00 95.38 97 ASN A C 1
ATOM 756 O O . ASN A 1 97 ? 10.014 5.702 -18.119 1.00 95.38 97 ASN A O 1
ATOM 760 N N . PHE A 1 98 ? 10.965 3.711 -18.522 1.00 93.19 98 PHE A N 1
ATOM 761 C CA . PHE A 1 98 ? 12.316 4.153 -18.186 1.00 93.19 98 PHE A CA 1
ATOM 762 C C . PHE A 1 98 ? 13.347 3.665 -19.200 1.00 93.19 98 PHE A C 1
ATOM 764 O O . PHE A 1 98 ? 13.178 2.654 -19.884 1.00 93.19 98 PHE A O 1
ATOM 771 N N . SER A 1 99 ? 14.445 4.411 -19.268 1.00 93.38 99 SER A N 1
ATOM 772 C CA . SER A 1 99 ? 15.611 4.092 -20.080 1.00 93.38 99 SER A CA 1
ATOM 773 C C . SER A 1 99 ? 16.854 4.669 -19.409 1.00 93.38 99 SER A C 1
ATOM 775 O O . SER A 1 99 ? 17.011 5.889 -19.361 1.00 93.38 99 SER A O 1
ATOM 777 N N . PHE A 1 100 ? 17.733 3.815 -18.886 1.00 85.38 100 PHE A N 1
ATOM 778 C CA . PHE A 1 100 ? 19.009 4.225 -18.295 1.00 85.38 100 PHE A CA 1
ATOM 779 C C . PHE A 1 100 ? 20.072 3.131 -18.458 1.00 85.38 100 PHE A C 1
ATOM 781 O O . PHE A 1 100 ? 19.781 1.954 -18.294 1.00 85.38 100 PHE A O 1
ATOM 788 N N . LEU A 1 101 ? 21.316 3.518 -18.768 1.00 82.81 101 LEU A N 1
ATOM 789 C CA . LEU A 1 101 ? 22.500 2.635 -18.785 1.00 82.81 101 LEU A CA 1
ATOM 790 C C . LEU A 1 101 ? 22.294 1.273 -19.490 1.00 82.81 101 LEU A C 1
ATOM 792 O O . LEU A 1 101 ? 22.687 0.236 -18.971 1.00 82.81 101 LEU A O 1
ATOM 796 N N . GLY A 1 102 ? 21.658 1.260 -20.666 1.00 81.56 102 GLY A N 1
ATOM 797 C CA . GLY A 1 102 ? 21.402 0.024 -21.423 1.00 81.56 102 GLY A CA 1
ATOM 798 C C . GLY A 1 102 ? 20.216 -0.810 -20.922 1.00 81.56 102 GLY A C 1
ATOM 799 O O . GLY A 1 102 ? 19.842 -1.784 -21.570 1.00 81.56 102 GLY A O 1
ATOM 800 N N . HIS A 1 103 ? 19.569 -0.401 -19.832 1.00 84.81 103 HIS A N 1
ATOM 801 C CA . HIS A 1 103 ? 18.311 -0.961 -19.361 1.00 84.81 103 HIS A CA 1
ATOM 802 C C . HIS A 1 103 ? 17.154 -0.095 -19.850 1.00 84.81 103 HIS A C 1
ATOM 804 O O . HIS A 1 103 ? 17.068 1.098 -19.557 1.00 84.81 103 HIS A O 1
ATOM 810 N N . THR A 1 104 ? 16.244 -0.708 -20.595 1.00 93.75 104 THR A N 1
ATOM 811 C CA . THR A 1 104 ? 14.965 -0.107 -20.971 1.00 93.75 104 THR A CA 1
ATOM 812 C C . THR A 1 104 ? 13.844 -0.988 -20.462 1.00 93.75 104 THR A C 1
ATOM 814 O O . THR A 1 104 ? 14.011 -2.202 -20.309 1.00 93.75 104 THR A O 1
ATOM 817 N N . GLY A 1 105 ? 12.708 -0.376 -20.168 1.00 95.12 105 GLY A N 1
ATOM 818 C CA . GLY A 1 105 ? 11.574 -1.110 -19.653 1.00 95.12 105 GLY A CA 1
ATOM 819 C C . GLY A 1 105 ? 10.417 -0.210 -19.278 1.00 95.12 105 GLY A C 1
ATOM 820 O O . GLY A 1 105 ? 10.402 0.994 -19.559 1.00 95.12 105 GLY A O 1
ATOM 821 N N . LYS A 1 106 ? 9.437 -0.822 -18.627 1.00 96.06 106 LYS A N 1
ATOM 822 C CA . LYS A 1 106 ? 8.254 -0.139 -18.120 1.00 96.06 106 LYS A CA 1
ATOM 823 C C . LYS A 1 106 ? 7.853 -0.678 -16.763 1.00 96.06 106 LYS A C 1
ATOM 825 O O . LYS A 1 106 ? 8.048 -1.855 -16.466 1.00 96.06 106 LYS A O 1
ATOM 830 N N . VAL A 1 107 ? 7.252 0.192 -15.973 1.00 96.50 107 VAL A N 1
ATOM 831 C CA . VAL A 1 107 ? 6.509 -0.156 -14.775 1.00 96.50 107 VAL A CA 1
ATOM 832 C C . VAL A 1 107 ? 5.030 -0.020 -15.102 1.00 96.50 107 VAL A C 1
ATOM 834 O O . VAL A 1 107 ? 4.581 1.045 -15.526 1.00 96.50 107 VAL A O 1
ATOM 837 N N . THR A 1 108 ? 4.282 -1.104 -14.929 1.00 96.94 108 THR A N 1
ATOM 838 C CA . THR A 1 108 ? 2.815 -1.089 -14.948 1.00 96.94 108 THR A CA 1
ATOM 839 C C . THR A 1 108 ? 2.306 -1.340 -13.541 1.00 96.94 108 THR A C 1
ATOM 841 O O . THR A 1 108 ? 2.954 -2.053 -12.781 1.00 96.94 108 THR A O 1
ATOM 844 N N . CYS A 1 109 ? 1.152 -0.793 -13.194 1.00 97.56 109 CYS A N 1
ATOM 845 C CA . CYS A 1 109 ? 0.569 -0.968 -11.872 1.00 97.56 109 CYS A CA 1
ATOM 846 C C . CYS A 1 109 ? -0.856 -1.498 -11.990 1.00 97.56 109 CYS A C 1
ATOM 848 O O . CYS A 1 109 ? -1.572 -1.118 -12.914 1.00 97.56 109 CYS A O 1
ATOM 850 N N . GLU A 1 110 ? -1.249 -2.339 -11.043 1.00 96.81 110 GLU A N 1
ATOM 851 C CA . GLU A 1 110 ? -2.632 -2.766 -10.847 1.00 96.81 110 GLU A CA 1
ATOM 852 C C . GLU A 1 110 ? -3.031 -2.610 -9.380 1.00 96.81 110 GLU A C 1
ATOM 854 O O . GLU A 1 110 ? -2.180 -2.580 -8.483 1.00 96.81 110 GLU A O 1
ATOM 859 N N . VAL A 1 111 ? -4.331 -2.478 -9.134 1.00 97.12 111 VAL A N 1
ATOM 860 C CA . VAL A 1 111 ? -4.888 -2.448 -7.784 1.00 97.12 111 VAL A CA 1
ATOM 861 C C . VAL A 1 111 ? -5.311 -3.856 -7.398 1.00 97.12 111 VAL A C 1
ATOM 863 O O . VAL A 1 111 ? -6.048 -4.519 -8.123 1.00 97.12 111 VAL A O 1
ATOM 866 N N . VAL A 1 112 ? -4.855 -4.302 -6.232 1.00 95.62 112 VAL A N 1
ATOM 867 C CA . VAL A 1 112 ? -5.232 -5.591 -5.652 1.00 95.62 112 VAL A CA 1
ATOM 868 C C . VAL A 1 112 ? -5.958 -5.375 -4.334 1.00 95.62 112 VAL A C 1
ATOM 870 O O . VAL A 1 112 ? -5.575 -4.523 -3.528 1.00 95.62 112 VAL A O 1
ATOM 873 N N . GLU A 1 113 ? -7.005 -6.160 -4.102 1.00 92.81 113 GLU A N 1
ATOM 874 C CA . GLU A 1 113 ? -7.646 -6.227 -2.794 1.00 92.81 113 GLU A CA 1
ATOM 875 C C . GLU A 1 113 ? -6.810 -7.109 -1.862 1.00 92.81 113 GLU A C 1
ATOM 877 O O . GLU A 1 113 ? -6.428 -8.233 -2.199 1.00 92.81 113 GLU A O 1
ATOM 882 N N . VAL A 1 114 ? -6.500 -6.592 -0.678 1.00 87.62 114 VAL A N 1
ATOM 883 C CA . VAL A 1 114 ? -5.720 -7.302 0.326 1.00 87.62 114 VAL A CA 1
ATOM 884 C C . VAL A 1 114 ? -6.684 -8.009 1.273 1.00 87.62 114 VAL A C 1
ATOM 886 O O . VAL A 1 114 ? -7.402 -7.388 2.054 1.00 87.62 114 VAL A O 1
ATOM 889 N N . CYS A 1 115 ? -6.698 -9.341 1.222 1.00 71.00 115 CYS A N 1
ATOM 890 C CA . CYS A 1 115 ? -7.484 -10.142 2.154 1.00 71.00 115 CYS A CA 1
ATOM 891 C C . CYS A 1 115 ? -6.885 -10.056 3.564 1.00 71.00 115 CYS A C 1
ATOM 893 O O . CYS A 1 115 ? -5.763 -10.503 3.812 1.00 71.00 115 CYS A O 1
ATOM 895 N N . HIS A 1 116 ? -7.656 -9.527 4.514 1.00 62.97 116 HIS A N 1
ATOM 896 C CA . HIS A 1 116 ? -7.260 -9.444 5.919 1.00 62.97 116 HIS A CA 1
ATOM 897 C C . HIS A 1 116 ? -8.025 -10.463 6.758 1.00 62.97 116 HIS A C 1
ATOM 899 O O . HIS A 1 116 ? -9.106 -10.147 7.265 1.00 62.97 116 HIS A O 1
ATOM 905 N N . ALA A 1 117 ? -7.438 -11.654 6.935 1.00 46.97 117 ALA A N 1
ATOM 906 C CA . ALA A 1 117 ? -7.869 -12.619 7.952 1.00 46.97 117 ALA A CA 1
ATOM 907 C C . ALA A 1 117 ? -7.938 -11.950 9.342 1.00 46.97 117 ALA A C 1
ATOM 909 O O . ALA A 1 117 ? -7.079 -11.093 9.665 1.00 46.97 117 ALA A O 1
#

Foldseek 3Di:
DDDDPPVPPPQFWKWWWWADPVVRDIATDIDSDPVVRCVPDPDNNTHTDDIGTQDPFKKWKKKWKQWPVRDIDIDIDRDIDSDQVVRVVVQVVPWDWDDDDNITTIIHMDMDTDDDD

Organism: NCBI:txid69224